Protein AF-A0A5K0VLC2-F1 (afdb_monomer)

Secondary structure (DSSP, 8-state):
-GGGGGSTT----TTTPPPP-SSSEEEEEE--EETTEE--EEEEEESS---HHHHHHHHHHH-

Radius of gyration: 13.87 Å; Cα contacts (8 Å, |Δi|>4): 64; chains: 1; bounding box: 30×20×36 Å

InterPro domains:
  IPR000994 Peptidase M24 [PF00557] (2-63)
  IPR036005 Creatinase/aminopeptidase-like [G3DSA:3.90.230.10] (1-63)
  IPR036005 Creatinase/aminopeptidase-like [SSF55920] (2-62)
  IPR050422 Xaa-Pro aminopeptidase P [PTHR43763] (1-63)

Sequence (63 aa):
YGPNGAIIHYRPEPEKCKTVDDKKLFLLDSGAQYIDGTTDVTRTVHFGVPSPREKECFTRVLQ

Foldseek 3Di:
DAPQVVVPDRDDDPVPDDDDDQAHKDKDWDKDDDPVDIDTDIDIDHNHDDDPVVVVVVVVVVD

Organism: NCBI:txid210225

Mean predicted aligned error: 2.51 Å

Nearest 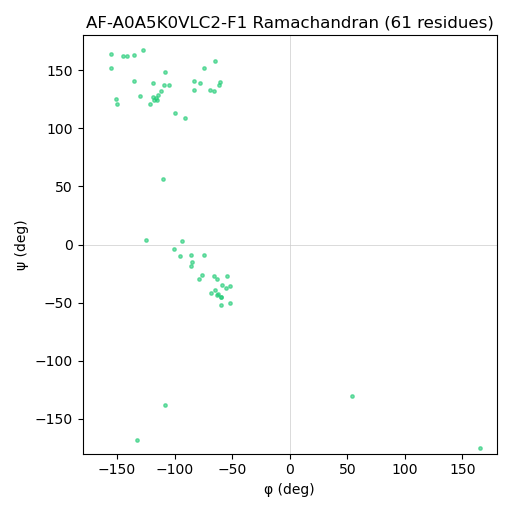PDB structures (foldseek):
  6xbw-assembly1_H  TM=4.330E-01  e=5.014E+00  Bos taurus
  6kgx-assembly1_b4  TM=4.170E-01  e=5.677E+00  Porphyridium purpureum

Stru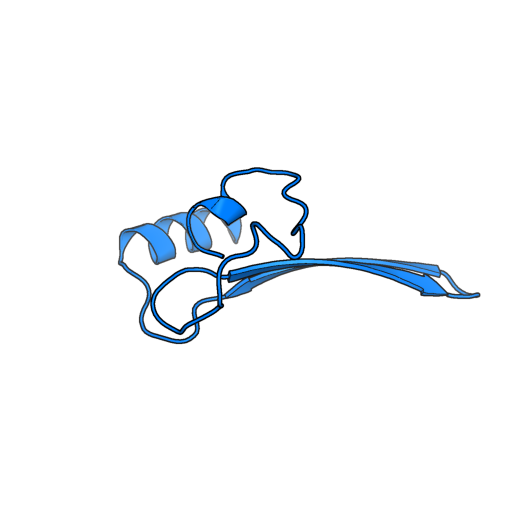cture (mmCIF, N/CA/C/O backbone):
data_AF-A0A5K0VLC2-F1
#
_entry.id   AF-A0A5K0VLC2-F1
#
loop_
_atom_site.group_PDB
_atom_site.id
_atom_site.type_symbol
_atom_site.label_atom_id
_atom_site.label_alt_id
_atom_site.label_comp_id
_atom_site.label_asym_id
_atom_site.label_entity_id
_atom_site.label_seq_id
_atom_site.pdbx_PDB_ins_code
_atom_site.Cartn_x
_atom_site.Cartn_y
_atom_site.Cartn_z
_atom_site.occupancy
_atom_site.B_iso_or_equiv
_atom_site.auth_seq_id
_atom_site.auth_comp_id
_atom_site.auth_asym_id
_atom_site.auth_atom_id
_atom_site.pdbx_PD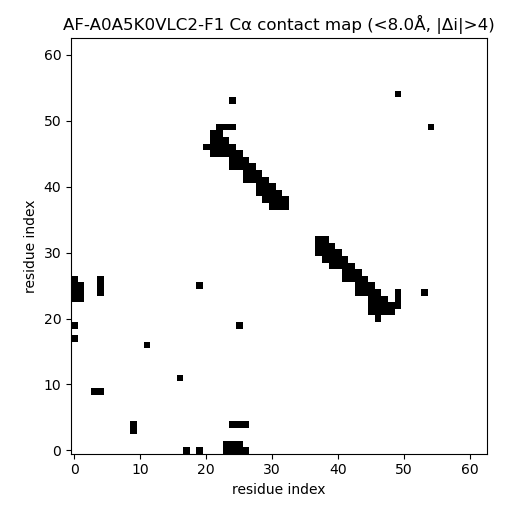B_model_num
ATOM 1 N N . TYR A 1 1 ? 4.235 0.167 7.050 1.00 95.75 1 TYR A N 1
ATOM 2 C CA . TYR A 1 1 ? 3.170 -0.397 7.906 1.00 95.75 1 TYR A CA 1
ATOM 3 C C . TYR A 1 1 ? 2.858 0.537 9.070 1.00 95.75 1 TYR A C 1
ATOM 5 O O . TYR A 1 1 ? 3.776 0.915 9.804 1.00 95.75 1 TYR A O 1
ATOM 13 N N . GLY A 1 2 ? 1.596 0.941 9.229 1.00 96.50 2 GLY A N 1
ATOM 14 C CA . GLY A 1 2 ? 1.169 1.893 10.257 1.00 96.50 2 GLY A CA 1
ATOM 15 C C . GLY A 1 2 ? 1.970 3.206 10.203 1.00 96.50 2 GLY A C 1
ATOM 16 O O . GLY A 1 2 ? 2.172 3.723 9.105 1.00 96.50 2 GLY A O 1
ATOM 17 N N . PRO A 1 3 ? 2.512 3.708 11.335 1.00 97.06 3 PRO A N 1
ATOM 18 C CA . PRO A 1 3 ? 3.257 4.974 11.380 1.00 97.06 3 PRO A CA 1
ATOM 19 C C . PRO A 1 3 ? 4.425 5.080 10.394 1.00 97.06 3 PRO A C 1
ATOM 21 O O . PRO A 1 3 ? 4.762 6.177 9.968 1.00 97.06 3 PRO A O 1
ATOM 24 N N . ASN A 1 4 ? 5.028 3.954 9.989 1.00 97.19 4 ASN A N 1
ATOM 25 C CA . ASN A 1 4 ? 6.123 3.977 9.017 1.00 97.19 4 ASN A CA 1
ATOM 26 C C . ASN A 1 4 ? 5.642 4.469 7.638 1.00 97.19 4 ASN A C 1
ATOM 28 O O . ASN A 1 4 ? 6.435 5.023 6.896 1.00 97.19 4 ASN A O 1
ATOM 32 N N . GLY A 1 5 ? 4.357 4.289 7.301 1.00 96.19 5 GLY A N 1
ATOM 33 C CA . GLY A 1 5 ? 3.771 4.793 6.052 1.00 96.19 5 GLY A CA 1
ATOM 34 C C . GLY A 1 5 ? 3.529 6.306 6.034 1.00 96.19 5 GLY A C 1
ATOM 35 O O . GLY A 1 5 ? 3.212 6.844 4.984 1.00 96.19 5 GLY A O 1
ATOM 36 N N . ALA A 1 6 ? 3.683 6.997 7.170 1.00 97.12 6 ALA A N 1
ATOM 37 C CA . ALA A 1 6 ? 3.650 8.460 7.227 1.00 97.12 6 ALA A CA 1
ATOM 38 C C . ALA A 1 6 ? 5.024 9.097 6.930 1.00 97.12 6 ALA A C 1
ATOM 40 O O . ALA A 1 6 ? 5.122 10.312 6.781 1.00 97.12 6 ALA A O 1
ATOM 41 N N . ILE A 1 7 ? 6.088 8.290 6.852 1.00 97.38 7 ILE A N 1
ATOM 42 C CA . ILE A 1 7 ? 7.416 8.725 6.417 1.00 97.38 7 ILE A CA 1
ATOM 43 C C . ILE A 1 7 ? 7.476 8.508 4.902 1.00 97.38 7 ILE A C 1
ATOM 45 O O . ILE A 1 7 ? 7.517 7.365 4.455 1.00 97.38 7 ILE A O 1
ATOM 49 N N . ILE A 1 8 ? 7.472 9.604 4.134 1.00 97.06 8 ILE A N 1
ATOM 50 C CA . ILE A 1 8 ? 7.263 9.604 2.672 1.00 97.06 8 ILE A CA 1
ATOM 51 C C . ILE A 1 8 ? 8.196 8.615 1.955 1.00 97.06 8 ILE A C 1
ATOM 53 O O . ILE A 1 8 ? 7.724 7.763 1.216 1.00 97.06 8 ILE A O 1
ATOM 57 N N . HIS A 1 9 ? 9.503 8.663 2.230 1.00 96.50 9 HIS A N 1
ATOM 58 C CA . HIS A 1 9 ? 10.487 7.723 1.674 1.00 96.50 9 HIS A CA 1
ATOM 59 C C . HIS A 1 9 ? 11.033 6.779 2.752 1.00 96.50 9 HIS A C 1
ATOM 61 O O . HIS A 1 9 ? 12.236 6.722 3.016 1.00 96.50 9 HIS A O 1
ATOM 67 N N . TYR A 1 10 ? 10.137 6.057 3.429 1.00 96.50 10 TYR A N 1
ATOM 68 C CA . TYR A 1 10 ? 10.535 5.006 4.362 1.00 96.50 10 TYR A CA 1
ATOM 69 C C . TYR A 1 10 ? 11.213 3.840 3.636 1.00 96.50 10 TYR A C 1
ATOM 71 O O . TYR A 1 10 ? 10.663 3.281 2.689 1.00 96.50 10 TYR A O 1
ATOM 79 N N . ARG A 1 11 ? 12.361 3.396 4.157 1.00 95.25 11 ARG A N 1
ATOM 80 C CA . ARG A 1 11 ? 13.039 2.174 3.718 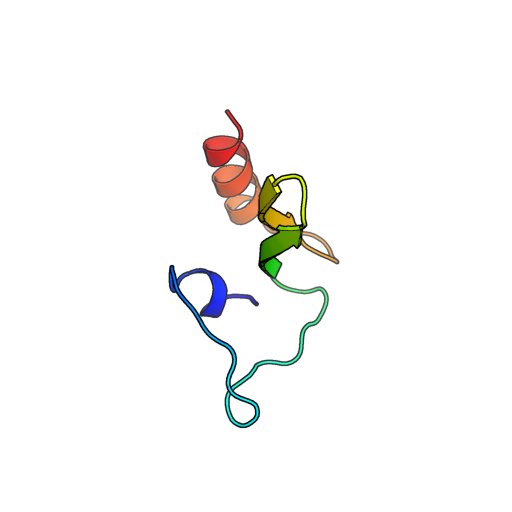1.00 95.25 11 ARG A CA 1
ATOM 81 C C . ARG A 1 11 ? 13.113 1.179 4.882 1.00 95.25 11 ARG A C 1
ATOM 83 O O . ARG A 1 11 ? 13.615 1.549 5.943 1.00 95.25 11 ARG A O 1
ATOM 90 N N . PRO A 1 12 ? 12.614 -0.061 4.730 1.00 94.00 12 PRO A N 1
ATOM 91 C CA . PRO A 1 12 ? 12.727 -1.058 5.784 1.00 94.00 12 PRO A CA 1
ATOM 92 C C . PRO A 1 12 ? 14.183 -1.506 5.949 1.00 94.00 12 PRO A C 1
ATOM 94 O O . PRO A 1 12 ? 14.855 -1.844 4.977 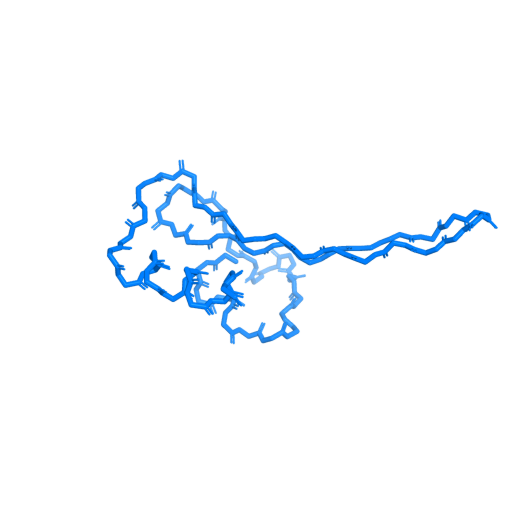1.00 94.00 12 PRO A O 1
ATOM 97 N N . GLU A 1 13 ? 14.644 -1.543 7.196 1.00 94.62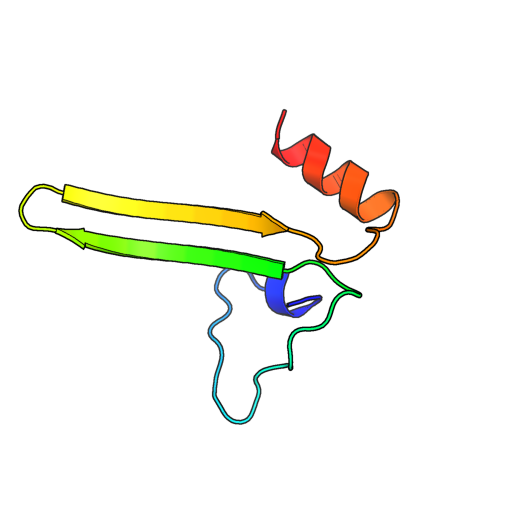 13 GLU A N 1
ATOM 98 C CA . GLU A 1 13 ? 15.911 -2.157 7.602 1.00 94.62 13 GLU A CA 1
ATOM 99 C C . GLU A 1 13 ? 15.596 -3.436 8.392 1.00 94.62 13 GLU A C 1
ATOM 101 O O . GLU A 1 13 ? 14.695 -3.381 9.237 1.00 94.62 13 GLU A O 1
ATOM 106 N N . PRO A 1 14 ? 16.307 -4.561 8.176 1.00 92.00 14 PRO A N 1
ATOM 107 C CA . PRO A 1 14 ? 15.982 -5.848 8.802 1.00 92.00 14 PRO A CA 1
ATOM 108 C C . PRO A 1 14 ? 15.816 -5.800 10.328 1.00 92.00 14 PRO A C 1
ATOM 110 O O . PRO A 1 14 ? 14.946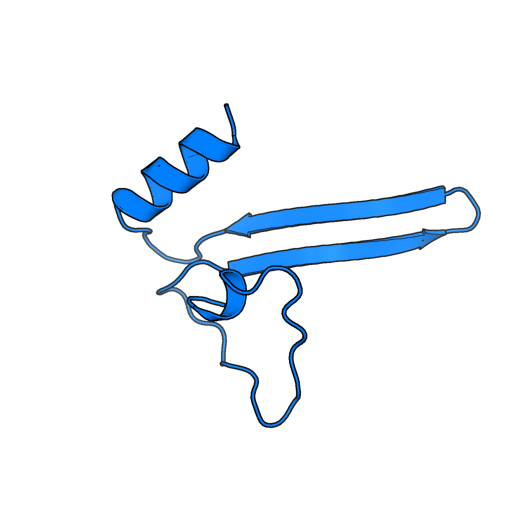 -6.460 10.883 1.00 92.00 14 PRO A O 1
ATOM 113 N N . GLU A 1 15 ? 16.608 -4.977 11.012 1.00 92.94 15 GLU A N 1
ATOM 114 C CA . GLU A 1 15 ? 16.611 -4.871 12.478 1.00 92.94 15 GLU A CA 1
ATOM 115 C C . GLU A 1 15 ? 15.537 -3.916 13.027 1.00 92.94 15 GLU A C 1
ATOM 117 O O . GLU A 1 15 ? 15.246 -3.918 14.222 1.00 92.94 15 GLU A O 1
ATOM 122 N N . LYS A 1 16 ? 14.946 -3.074 12.169 1.00 89.31 16 LYS A N 1
ATOM 123 C CA . LYS A 1 16 ? 14.023 -1.988 12.558 1.00 89.31 16 LYS A CA 1
ATOM 124 C C . LYS A 1 16 ? 12.669 -2.073 11.854 1.00 89.31 16 LYS A C 1
ATOM 126 O O . LYS A 1 16 ? 11.829 -1.176 11.996 1.00 89.31 16 LYS A O 1
ATOM 131 N N . CYS A 1 17 ? 12.443 -3.114 11.055 1.00 91.44 17 CYS A N 1
ATOM 132 C CA . CYS A 1 17 ? 11.188 -3.304 10.349 1.00 91.44 17 CYS A CA 1
ATOM 133 C C . CYS A 1 17 ? 10.111 -3.856 11.289 1.00 91.44 17 CYS A C 1
ATOM 135 O O . CYS A 1 17 ? 10.356 -4.729 12.118 1.00 91.44 17 CYS A O 1
ATOM 137 N N . LYS A 1 18 ? 8.889 -3.339 11.147 1.00 93.06 18 LYS A N 1
ATOM 138 C CA . LYS A 1 18 ? 7.722 -3.851 11.870 1.00 93.06 18 LYS A CA 1
ATOM 139 C C . LYS A 1 18 ? 7.145 -5.052 11.131 1.00 93.06 18 LYS A C 1
ATOM 141 O O . LYS A 1 18 ? 7.002 -4.993 9.911 1.00 93.06 18 LYS A O 1
ATOM 146 N N . THR A 1 19 ? 6.720 -6.065 11.878 1.00 95.19 19 THR A N 1
ATOM 147 C CA . THR A 1 19 ? 5.866 -7.135 11.353 1.00 95.19 19 THR A CA 1
ATOM 148 C C . THR A 1 19 ? 4.543 -6.549 10.859 1.00 95.19 19 THR A C 1
ATOM 150 O O . THR A 1 19 ? 3.968 -5.665 11.501 1.00 95.19 19 THR A O 1
ATOM 153 N N . VAL A 1 20 ? 4.083 -7.021 9.703 1.00 96.81 20 VAL A N 1
ATOM 154 C CA . VAL A 1 20 ? 2.782 -6.657 9.134 1.00 96.81 20 VAL A CA 1
ATOM 155 C C . VAL A 1 20 ? 1.705 -7.534 9.771 1.00 96.81 20 VAL A C 1
ATOM 157 O O . VAL A 1 20 ? 1.872 -8.747 9.858 1.00 96.81 20 VAL A O 1
ATOM 160 N N . ASP A 1 21 ? 0.612 -6.913 10.207 1.00 96.31 21 ASP A N 1
ATOM 161 C CA . ASP A 1 21 ? -0.608 -7.582 10.664 1.00 96.31 21 ASP A CA 1
ATOM 162 C C . ASP A 1 21 ? -1.837 -6.923 10.005 1.00 96.31 21 ASP A C 1
ATOM 164 O O . ASP A 1 21 ? -1.696 -6.164 9.041 1.00 96.31 21 ASP A O 1
ATOM 168 N N . ASP A 1 22 ? -3.044 -7.231 10.474 1.00 97.75 22 ASP A N 1
ATOM 169 C CA . ASP A 1 22 ? -4.303 -6.772 9.885 1.00 97.75 22 ASP A CA 1
ATOM 170 C C . ASP A 1 22 ? -4.882 -5.491 10.503 1.00 97.75 22 ASP A C 1
ATOM 172 O O . ASP A 1 22 ? -5.952 -5.037 10.096 1.00 97.75 22 ASP A O 1
ATOM 176 N N . LYS A 1 23 ? -4.183 -4.880 11.464 1.00 97.94 23 LYS A N 1
ATOM 177 C CA . LYS A 1 23 ? -4.730 -3.815 12.320 1.00 97.94 23 LYS A CA 1
ATOM 178 C C . LYS A 1 23 ? -4.437 -2.395 11.846 1.00 97.94 23 LYS A C 1
ATOM 180 O O . LYS A 1 23 ? -4.905 -1.453 12.482 1.00 97.94 23 LYS A O 1
ATOM 185 N N . LYS A 1 24 ? -3.574 -2.212 10.845 1.00 98.00 24 LYS A N 1
ATOM 186 C CA . LYS A 1 24 ? -3.110 -0.892 10.392 1.00 98.00 24 LYS A CA 1
ATOM 187 C C . LYS A 1 24 ? -2.992 -0.850 8.875 1.00 98.00 24 LYS A C 1
ATOM 189 O O . LYS A 1 24 ? -2.856 -1.872 8.207 1.00 98.00 24 LYS A O 1
ATOM 194 N N . LEU A 1 25 ? -2.946 0.366 8.335 1.00 98.31 25 LEU A N 1
ATOM 195 C CA . LEU A 1 25 ? -2.663 0.583 6.920 1.00 98.31 25 LEU A CA 1
ATOM 196 C C . LEU A 1 25 ? -1.280 0.054 6.504 1.00 98.31 25 LEU A C 1
ATOM 198 O O . LEU A 1 25 ? -0.260 0.236 7.186 1.00 98.31 25 LEU A O 1
ATOM 202 N N . PHE A 1 26 ? -1.244 -0.540 5.319 1.00 98.38 26 PHE A N 1
ATOM 203 C CA . PHE A 1 26 ? -0.049 -0.942 4.598 1.00 98.38 26 PHE A CA 1
ATOM 204 C C . PHE A 1 26 ? 0.037 -0.150 3.291 1.00 98.38 26 PHE A C 1
ATOM 206 O O . PHE A 1 26 ? -0.907 -0.143 2.509 1.00 98.38 26 PHE A O 1
ATOM 213 N N . LEU A 1 27 ? 1.168 0.519 3.077 1.00 98.50 27 LEU A N 1
ATOM 214 C CA . LEU A 1 27 ? 1.491 1.236 1.847 1.00 98.50 27 LEU A CA 1
ATOM 215 C C . LEU A 1 27 ? 2.682 0.527 1.210 1.00 98.50 27 LEU A C 1
ATOM 217 O O . LEU A 1 27 ? 3.682 0.289 1.897 1.00 98.50 27 LEU A O 1
ATOM 221 N N . LEU A 1 28 ? 2.548 0.187 -0.068 1.00 98.31 28 LEU A N 1
ATOM 222 C CA . LEU A 1 28 ? 3.607 -0.359 -0.903 1.00 98.31 28 LEU A CA 1
ATOM 223 C C . LEU A 1 28 ? 3.805 0.566 -2.094 1.00 98.31 28 LEU A C 1
ATOM 225 O O . LEU A 1 28 ? 2.870 0.773 -2.865 1.00 98.31 28 LEU A O 1
ATOM 229 N N . ASP A 1 29 ? 5.020 1.081 -2.215 1.00 98.44 29 ASP A N 1
ATOM 230 C CA . ASP A 1 29 ? 5.488 1.813 -3.380 1.00 98.44 29 ASP A CA 1
ATOM 231 C C . ASP A 1 29 ? 6.608 1.010 -4.030 1.00 98.44 29 ASP A C 1
ATOM 233 O O . ASP A 1 29 ? 7.549 0.587 -3.348 1.00 98.44 29 ASP A O 1
ATOM 237 N N . SER A 1 30 ? 6.460 0.689 -5.309 1.00 98.31 30 SER A N 1
ATOM 238 C CA . SER A 1 30 ? 7.362 -0.238 -5.986 1.00 98.31 30 SER A CA 1
ATOM 239 C C . SER A 1 30 ? 7.400 0.004 -7.484 1.00 98.31 30 SER A C 1
ATOM 241 O O . SER A 1 30 ? 6.413 0.412 -8.087 1.00 98.31 30 SER A O 1
ATOM 243 N N . GLY A 1 31 ? 8.531 -0.340 -8.086 1.00 98.56 31 GLY A N 1
ATOM 244 C CA . GLY A 1 31 ? 8.748 -0.235 -9.517 1.00 98.56 31 GLY A CA 1
ATOM 245 C C . GLY A 1 31 ? 9.819 -1.210 -9.981 1.00 98.56 31 GLY A C 1
ATOM 246 O O . GLY A 1 31 ? 10.577 -1.759 -9.175 1.00 98.56 31 GLY A O 1
ATOM 247 N N . ALA A 1 32 ? 9.867 -1.440 -11.285 1.00 98.69 32 ALA A N 1
ATOM 248 C CA . ALA A 1 32 ? 10.839 -2.309 -11.930 1.00 98.69 32 ALA A CA 1
ATOM 249 C C . ALA A 1 32 ? 11.234 -1.764 -13.308 1.00 98.69 32 ALA A C 1
ATOM 251 O O . ALA A 1 32 ? 10.559 -0.912 -13.887 1.00 98.69 32 ALA A O 1
ATOM 252 N N . GLN A 1 33 ? 12.356 -2.266 -13.817 1.00 98.75 33 GLN A N 1
ATOM 253 C CA . GLN A 1 33 ? 12.907 -1.919 -15.123 1.00 98.75 33 GLN A CA 1
ATOM 254 C C . GLN A 1 33 ? 12.812 -3.131 -16.049 1.00 98.75 33 GLN A C 1
ATOM 256 O O . GLN A 1 33 ? 13.220 -4.231 -15.672 1.00 98.75 33 GLN A O 1
ATOM 261 N N . TYR A 1 34 ? 12.306 -2.915 -17.256 1.00 98.31 34 TYR A N 1
ATOM 262 C CA . TYR A 1 34 ? 12.170 -3.904 -18.321 1.00 98.31 34 TYR A CA 1
ATOM 263 C C . TYR A 1 34 ? 12.819 -3.369 -19.605 1.00 98.31 34 TYR A C 1
ATOM 265 O O . TYR A 1 34 ? 13.147 -2.187 -19.701 1.00 98.31 34 TYR A O 1
ATOM 273 N N . ILE A 1 35 ? 13.025 -4.239 -20.600 1.00 98.38 35 ILE A N 1
ATOM 274 C CA . ILE A 1 35 ? 13.623 -3.850 -21.896 1.00 98.38 35 ILE A CA 1
ATOM 275 C C . ILE A 1 35 ? 12.782 -2.764 -22.584 1.00 98.38 35 ILE A C 1
ATOM 277 O O . ILE A 1 35 ? 13.310 -1.883 -23.257 1.00 98.38 35 ILE A O 1
ATOM 281 N N . ASP A 1 36 ? 11.472 -2.850 -22.411 1.00 98.19 36 ASP A N 1
ATOM 282 C CA . ASP A 1 36 ? 10.438 -2.065 -23.067 1.00 98.19 36 ASP A CA 1
ATOM 283 C C . ASP A 1 36 ? 9.884 -0.923 -22.203 1.00 98.19 36 ASP A C 1
ATOM 285 O O . ASP A 1 36 ? 9.090 -0.122 -22.696 1.00 98.19 36 ASP A O 1
ATOM 289 N N . GLY A 1 37 ? 10.315 -0.788 -20.945 1.00 98.44 37 GLY A N 1
ATOM 290 C CA . GLY A 1 37 ? 9.899 0.343 -20.124 1.00 98.44 37 GLY A CA 1
ATOM 291 C C . GLY A 1 37 ? 10.164 0.216 -18.629 1.00 98.44 37 GLY A C 1
ATOM 292 O O . GLY A 1 37 ? 10.760 -0.738 -18.134 1.00 98.44 37 GLY A O 1
ATOM 293 N N . THR A 1 38 ? 9.680 1.219 -17.903 1.00 98.62 38 THR A N 1
ATOM 294 C CA . THR A 1 38 ? 9.807 1.352 -16.450 1.00 98.62 38 THR A CA 1
ATOM 295 C C . THR A 1 38 ? 8.422 1.368 -15.817 1.00 98.62 38 THR A C 1
ATOM 297 O O . THR A 1 38 ? 7.516 2.020 -16.335 1.00 98.62 38 THR A O 1
ATOM 300 N N . THR A 1 39 ? 8.259 0.687 -14.685 1.00 98.75 39 THR A N 1
ATOM 301 C CA . THR A 1 39 ? 7.035 0.747 -13.878 1.00 98.75 39 THR A CA 1
ATOM 302 C C . THR A 1 39 ? 7.261 1.526 -12.590 1.00 98.75 39 THR A C 1
ATOM 304 O O . THR A 1 39 ? 8.354 1.500 -12.024 1.00 98.75 39 THR A O 1
ATOM 307 N N . ASP A 1 40 ? 6.208 2.193 -12.126 1.00 98.69 40 ASP A N 1
ATOM 308 C CA . ASP A 1 40 ? 6.152 2.877 -10.838 1.00 98.69 40 ASP A CA 1
ATOM 309 C C . ASP A 1 40 ? 4.702 2.853 -10.337 1.00 98.69 40 ASP A C 1
ATOM 311 O O . ASP A 1 40 ? 3.779 3.259 -11.054 1.00 98.69 40 ASP A O 1
ATOM 315 N N . VAL A 1 41 ? 4.470 2.266 -9.163 1.00 98.44 41 VAL A N 1
ATOM 316 C CA . VAL A 1 41 ? 3.124 2.060 -8.633 1.00 98.44 41 VAL A CA 1
ATOM 317 C C . VAL A 1 41 ? 3.089 2.052 -7.110 1.00 98.44 41 VAL A C 1
ATOM 319 O O . VAL A 1 41 ? 3.686 1.203 -6.444 1.00 98.44 41 VAL A O 1
ATOM 322 N N . THR A 1 42 ? 2.232 2.921 -6.576 1.00 98.56 42 THR A N 1
ATOM 323 C CA . THR A 1 42 ? 1.866 2.937 -5.160 1.00 98.56 42 THR A CA 1
ATOM 324 C C . THR A 1 42 ? 0.465 2.365 -4.931 1.00 98.56 42 THR A C 1
ATOM 326 O O . THR A 1 42 ? -0.495 2.675 -5.650 1.00 98.56 42 THR A O 1
ATOM 329 N N . ARG A 1 43 ? 0.307 1.542 -3.891 1.00 98.50 43 ARG A N 1
ATOM 330 C CA . ARG A 1 43 ? -0.995 1.097 -3.366 1.00 98.50 43 ARG A CA 1
ATOM 331 C C . ARG A 1 43 ? -1.022 1.166 -1.843 1.00 98.50 43 ARG A C 1
ATOM 333 O O . ARG A 1 43 ? -0.066 0.776 -1.178 1.00 98.50 43 ARG A O 1
ATOM 340 N N . THR A 1 44 ? -2.165 1.591 -1.307 1.00 98.56 44 THR A N 1
ATOM 341 C CA . THR A 1 44 ? -2.448 1.609 0.134 1.00 98.56 44 THR A CA 1
ATOM 342 C C . THR A 1 44 ? -3.640 0.707 0.422 1.00 98.56 44 THR A C 1
ATOM 344 O O . THR A 1 44 ? -4.689 0.850 -0.201 1.00 98.56 44 THR A O 1
ATOM 347 N N . VAL A 1 45 ? -3.481 -0.227 1.356 1.00 98.31 45 VAL A N 1
ATOM 348 C CA . VAL A 1 45 ? -4.492 -1.224 1.729 1.00 98.31 45 VAL A CA 1
ATOM 349 C C . VAL A 1 45 ? -4.598 -1.361 3.247 1.00 98.31 45 VAL A C 1
ATOM 351 O O . VAL A 1 45 ? -3.706 -0.957 3.994 1.00 98.31 45 VAL A O 1
ATOM 354 N N . HIS A 1 46 ? -5.693 -1.959 3.703 1.00 98.50 46 HIS A N 1
ATOM 355 C CA . HIS A 1 46 ? -5.890 -2.398 5.081 1.00 98.50 46 HIS A CA 1
ATOM 356 C C . HIS A 1 46 ? -6.362 -3.856 5.043 1.00 98.50 46 HIS A C 1
ATOM 358 O O . HIS A 1 46 ? -7.310 -4.150 4.318 1.00 98.50 46 HIS A O 1
ATOM 364 N N . PHE A 1 47 ? -5.717 -4.767 5.780 1.00 98.00 47 PHE A N 1
ATOM 365 C CA . PHE A 1 47 ? -6.064 -6.198 5.719 1.00 98.00 47 PHE A CA 1
ATOM 366 C C . PHE A 1 47 ? -7.207 -6.59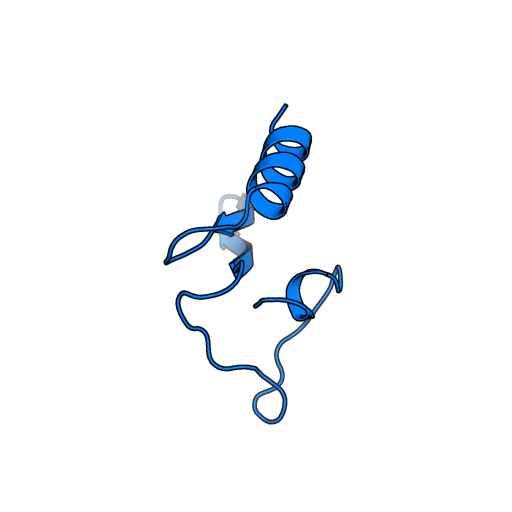9 6.666 1.00 98.00 47 PHE A C 1
ATOM 368 O O . PHE A 1 47 ? -7.832 -7.632 6.455 1.00 98.00 47 PHE A O 1
ATOM 375 N N . GLY A 1 48 ? -7.508 -5.778 7.677 1.00 97.75 48 GLY A N 1
ATOM 376 C CA . GLY A 1 48 ? -8.707 -5.886 8.516 1.00 97.75 48 GLY A CA 1
ATOM 377 C C . GLY A 1 48 ? -9.709 -4.763 8.237 1.00 97.75 48 GLY A C 1
ATOM 378 O O . GLY A 1 48 ? -9.886 -4.334 7.098 1.00 97.75 48 GLY A O 1
ATOM 379 N N . VAL A 1 49 ? -10.306 -4.199 9.289 1.00 98.25 49 VAL A N 1
ATOM 380 C CA . VAL A 1 49 ? -11.270 -3.087 9.181 1.00 98.25 49 VAL A CA 1
ATOM 381 C C . VAL A 1 49 ? -10.595 -1.739 9.492 1.00 98.25 49 VAL A C 1
ATOM 383 O O . VAL A 1 49 ? -10.244 -1.516 10.649 1.00 98.25 49 VAL A O 1
ATOM 386 N N . PRO A 1 50 ? -10.446 -0.816 8.517 1.00 98.31 50 PRO A N 1
ATOM 387 C CA . PRO A 1 50 ? -9.861 0.498 8.775 1.00 98.31 50 PRO A CA 1
ATOM 388 C C . PRO A 1 50 ? -10.831 1.417 9.524 1.00 98.31 50 PRO A C 1
ATOM 390 O O . PRO A 1 50 ? -12.057 1.339 9.363 1.00 98.31 50 PRO A O 1
ATOM 393 N N . SER A 1 51 ? -10.273 2.342 10.297 1.00 98.50 51 SER A N 1
ATOM 394 C CA . SER A 1 51 ? -11.012 3.377 11.019 1.00 98.50 51 SER A CA 1
ATOM 395 C C . SER A 1 51 ? -11.724 4.360 10.071 1.00 98.50 51 SER A C 1
ATOM 397 O O . SER A 1 51 ? -11.310 4.536 8.918 1.00 98.50 51 SER A O 1
ATOM 399 N N . PRO A 1 52 ? -12.774 5.070 10.536 1.00 98.69 52 PRO A N 1
ATOM 400 C CA . PRO A 1 52 ? -13.445 6.095 9.733 1.00 98.69 52 PRO A CA 1
ATOM 401 C C . PRO A 1 52 ? -12.489 7.172 9.207 1.00 98.69 52 PRO A C 1
ATOM 403 O O . PRO A 1 52 ? -12.615 7.595 8.061 1.00 98.69 52 PRO A O 1
ATOM 406 N N . ARG A 1 53 ? -11.492 7.565 10.012 1.00 98.62 53 ARG A N 1
ATOM 407 C CA . ARG A 1 53 ? -10.495 8.566 9.620 1.00 98.62 53 ARG A CA 1
ATOM 408 C C . ARG A 1 53 ? -9.565 8.064 8.516 1.00 98.62 53 ARG A C 1
ATOM 410 O O . ARG A 1 53 ? -9.278 8.811 7.589 1.00 98.62 53 ARG A O 1
ATOM 417 N N . GLU A 1 54 ? -9.113 6.813 8.585 1.00 98.56 54 GLU A N 1
ATOM 418 C CA . GLU A 1 54 ? -8.289 6.212 7.525 1.00 98.56 54 GLU A CA 1
ATOM 419 C C . GLU A 1 54 ? -9.056 6.138 6.200 1.00 98.56 54 GLU A C 1
ATOM 421 O O . GLU A 1 54 ? -8.509 6.504 5.161 1.00 98.56 54 GLU A O 1
ATOM 426 N N . LYS A 1 55 ? -10.340 5.751 6.240 1.00 98.62 55 LYS A N 1
ATOM 427 C CA . LYS A 1 55 ? -11.220 5.745 5.059 1.00 98.62 55 LYS A CA 1
ATOM 428 C C . LYS A 1 55 ? -11.427 7.146 4.486 1.00 98.62 55 LYS A C 1
ATOM 430 O O . LYS A 1 55 ? -11.361 7.316 3.272 1.00 98.62 55 LYS A O 1
ATOM 435 N N . GLU A 1 56 ? -11.660 8.142 5.341 1.00 98.69 56 GLU A N 1
ATOM 436 C CA . GLU A 1 56 ? -11.818 9.540 4.926 1.00 98.69 56 GLU A CA 1
ATOM 437 C C . G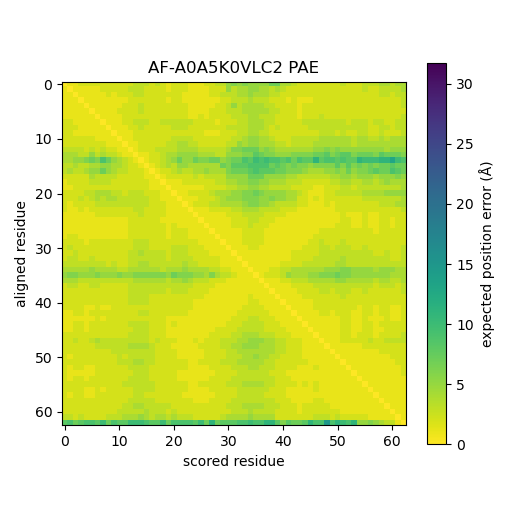LU A 1 56 ? -10.559 10.047 4.212 1.00 98.69 56 GLU A C 1
ATOM 439 O O . GLU A 1 56 ? -10.645 10.543 3.091 1.00 98.69 56 GLU A O 1
ATOM 444 N N . CYS A 1 57 ? -9.385 9.882 4.830 1.00 98.50 57 CYS A N 1
ATOM 445 C CA . CYS A 1 57 ? -8.112 10.291 4.239 1.00 98.50 57 CYS A CA 1
ATOM 446 C C . CYS A 1 57 ? -7.844 9.570 2.913 1.00 98.50 57 CYS A C 1
ATOM 448 O O . CYS A 1 57 ? -7.483 10.220 1.939 1.00 98.50 57 CYS A O 1
ATOM 450 N N . PHE A 1 58 ? -8.061 8.251 2.855 1.00 98.50 58 PHE A N 1
ATOM 451 C CA . PHE A 1 58 ? -7.892 7.474 1.626 1.00 98.50 58 PHE A CA 1
ATOM 452 C C . PHE A 1 58 ? -8.817 7.973 0.509 1.00 98.50 58 PHE A C 1
ATOM 454 O O . PHE A 1 58 ? -8.376 8.180 -0.617 1.00 98.50 58 PHE A O 1
ATOM 461 N N . THR A 1 59 ? -10.088 8.228 0.829 1.00 98.56 59 THR A N 1
ATOM 462 C CA . THR A 1 59 ? -11.076 8.704 -0.150 1.00 98.56 59 THR A CA 1
ATOM 463 C C . THR A 1 59 ? -10.717 10.090 -0.677 1.00 98.56 59 THR A C 1
ATOM 465 O O . THR A 1 59 ? -10.835 10.323 -1.871 1.00 98.56 59 THR A O 1
ATOM 468 N N . ARG A 1 60 ? -10.214 10.994 0.175 1.00 98.31 60 ARG A N 1
ATOM 469 C CA . ARG A 1 60 ? -9.748 12.326 -0.255 1.00 98.31 60 ARG A CA 1
ATOM 470 C C . ARG A 1 60 ? -8.556 12.270 -1.214 1.00 98.31 60 ARG A C 1
ATOM 472 O O . ARG A 1 60 ? -8.405 13.181 -2.011 1.00 98.31 60 ARG A O 1
ATOM 479 N N . VAL A 1 61 ? -7.709 11.243 -1.117 1.00 97.88 61 VAL A N 1
ATOM 480 C CA . VAL A 1 61 ? -6.577 11.042 -2.042 1.00 97.88 61 VAL A CA 1
ATOM 481 C C . VAL A 1 61 ? -7.036 10.447 -3.377 1.00 97.88 61 VAL A C 1
ATOM 483 O O . VAL A 1 61 ? -6.404 10.694 -4.395 1.00 97.88 61 VAL A O 1
ATOM 486 N N . LEU A 1 62 ? -8.113 9.656 -3.379 1.00 97.31 62 LEU A N 1
ATOM 487 C CA . LEU A 1 62 ? -8.638 8.997 -4.580 1.00 97.31 62 LEU A CA 1
ATOM 488 C C . LEU A 1 62 ? -9.408 9.939 -5.524 1.00 97.31 62 LEU A C 1
ATOM 490 O O . LEU A 1 62 ? -9.534 9.618 -6.704 1.00 97.31 62 LEU A O 1
ATOM 494 N N . GLN A 1 63 ? -9.985 11.018 -4.989 1.00 86.44 63 GLN A N 1
ATOM 495 C CA . GLN A 1 63 ? -10.893 11.922 -5.707 1.00 86.44 63 GLN A CA 1
ATOM 496 C C . GLN A 1 63 ? -10.227 12.751 -6.805 1.00 86.44 63 GLN A C 1
ATOM 498 O O . GLN A 1 63 ? -9.058 13.156 -6.630 1.00 86.44 63 GLN A O 1
#

pLDDT: mean 97.11, std 2.4, range [86.44, 98.75]

Solvent-accessible surface area (backbone atoms only — not comparable to full-atom values): 4144 Å² total; per-residue (Å²): 78,43,78,51,56,75,42,90,86,64,75,85,44,92,91,75,52,78,84,84,70,46,86,43,49,38,59,50,74,52,65,55,82,55,100,91,47,76,50,78,50,76,50,77,49,54,78,47,84,73,52,74,64,57,50,51,55,52,51,67,70,72,106